Protein AF-A0A0F9FTG6-F1 (afdb_monomer_lite)

Radius of gyration: 19.84 Å; chains: 1; bounding box: 46×42×41 Å

Sequence (106 aa):
MAYKGSAREAARRREQFAKLNERADVFEAQKLCRACGAEAELDHKWCWDHLRYFRQYQRDRRARLKRAALCVECGKRPPDKDNQHCAKCRRRTQVRYRERRKQQGK

Structure (mmCIF, N/CA/C/O backbone):
data_AF-A0A0F9FTG6-F1
#
_entry.id   AF-A0A0F9FTG6-F1
#
loop_
_atom_site.group_PDB
_atom_site.id
_atom_site.type_symbol
_atom_site.label_atom_id
_atom_site.label_alt_id
_atom_site.label_comp_id
_atom_site.label_asym_id
_atom_site.label_entity_id
_atom_site.label_seq_id
_atom_site.pdbx_PDB_ins_code
_atom_site.Cartn_x
_atom_site.Cartn_y
_atom_site.Cartn_z
_atom_site.occupancy
_atom_site.B_iso_or_equiv
_atom_site.auth_seq_id
_atom_site.auth_comp_id
_atom_site.auth_asym_id
_atom_site.auth_atom_id
_atom_site.pdbx_PDB_model_num
ATOM 1 N N . MET A 1 1 ? 16.548 -20.758 16.424 1.00 45.25 1 MET A N 1
ATOM 2 C CA . MET A 1 1 ? 17.144 -21.503 15.293 1.00 45.25 1 MET A CA 1
ATOM 3 C C . MET A 1 1 ? 17.548 -20.509 14.208 1.00 45.25 1 MET A C 1
ATOM 5 O O . MET A 1 1 ? 16.670 -19.909 13.603 1.00 45.25 1 MET A O 1
ATOM 9 N N . ALA A 1 2 ? 18.846 -20.248 14.026 1.00 48.66 2 ALA A N 1
ATOM 10 C CA . ALA A 1 2 ? 19.344 -19.334 12.995 1.00 48.66 2 ALA A CA 1
ATOM 11 C C . ALA A 1 2 ? 19.593 -20.120 11.699 1.00 48.66 2 ALA A C 1
ATOM 13 O O . ALA A 1 2 ? 20.409 -21.039 11.688 1.00 48.66 2 ALA A O 1
ATOM 14 N N . TYR A 1 3 ? 18.878 -19.781 10.625 1.00 48.72 3 TYR A N 1
ATOM 15 C CA . TYR A 1 3 ? 19.092 -20.358 9.297 1.00 48.72 3 TYR A CA 1
ATOM 16 C C . TYR A 1 3 ? 20.473 -19.914 8.787 1.00 48.72 3 TYR A C 1
ATOM 18 O O . TYR A 1 3 ? 20.636 -18.801 8.288 1.00 48.72 3 TYR A O 1
ATOM 26 N N . LYS A 1 4 ? 21.490 -20.766 8.950 1.00 57.00 4 LYS A N 1
ATOM 27 C CA . LYS A 1 4 ? 22.821 -20.581 8.357 1.00 57.00 4 LYS A CA 1
ATOM 28 C C . LYS A 1 4 ? 22.753 -20.971 6.879 1.00 57.00 4 LYS A C 1
ATOM 30 O O . LYS A 1 4 ? 23.225 -22.033 6.495 1.00 57.00 4 LYS A O 1
ATOM 35 N N . GLY A 1 5 ? 22.119 -20.131 6.061 1.00 64.31 5 GLY A N 1
ATOM 36 C CA . GLY A 1 5 ? 22.270 -20.237 4.610 1.00 64.31 5 GLY A CA 1
ATOM 37 C C . GLY A 1 5 ? 23.751 -20.102 4.262 1.00 64.31 5 GLY A C 1
ATOM 38 O O . GLY A 1 5 ? 24.438 -19.231 4.799 1.00 64.31 5 GLY A O 1
ATOM 39 N N . SER A 1 6 ? 24.263 -20.988 3.415 1.00 81.12 6 SER A N 1
ATOM 40 C CA . SER A 1 6 ? 25.674 -20.980 3.028 1.00 81.12 6 SER A CA 1
ATOM 41 C C . SER A 1 6 ? 26.032 -19.677 2.298 1.00 81.12 6 SER A C 1
ATOM 43 O O . SER A 1 6 ? 25.199 -19.083 1.607 1.00 81.12 6 SER A O 1
ATOM 45 N N . ALA A 1 7 ? 27.290 -19.231 2.389 1.00 81.19 7 ALA A N 1
ATOM 46 C CA . ALA A 1 7 ? 27.760 -18.033 1.677 1.00 81.19 7 ALA A CA 1
ATOM 47 C C . ALA A 1 7 ? 27.469 -18.096 0.159 1.00 81.19 7 ALA A C 1
ATOM 49 O O . ALA A 1 7 ? 27.147 -17.084 -0.464 1.00 81.19 7 ALA A O 1
ATOM 50 N N . ARG A 1 8 ? 27.486 -19.306 -0.420 1.00 81.25 8 ARG A N 1
ATOM 51 C CA . ARG A 1 8 ? 27.133 -19.571 -1.824 1.00 81.25 8 ARG A CA 1
ATOM 52 C C . ARG A 1 8 ? 25.649 -19.331 -2.130 1.00 81.25 8 ARG A C 1
ATOM 54 O O . ARG A 1 8 ? 25.319 -18.843 -3.207 1.00 81.25 8 ARG A O 1
ATOM 61 N N . GLU A 1 9 ? 24.735 -19.647 -1.215 1.00 80.44 9 GLU A N 1
ATOM 62 C CA . GLU A 1 9 ? 23.301 -19.359 -1.386 1.00 80.44 9 GLU A CA 1
ATOM 63 C C . GLU A 1 9 ? 22.993 -17.866 -1.266 1.00 80.44 9 GLU A C 1
ATOM 65 O O . GLU A 1 9 ? 22.176 -17.344 -2.026 1.00 80.44 9 GLU A O 1
ATOM 70 N N . ALA A 1 10 ? 23.679 -17.160 -0.362 1.00 81.06 10 ALA A N 1
ATOM 71 C CA . ALA A 1 10 ? 23.573 -15.708 -0.266 1.00 81.06 10 ALA A CA 1
ATOM 72 C C . ALA A 1 10 ? 24.067 -15.016 -1.551 1.00 81.06 10 ALA A C 1
ATOM 74 O O . ALA A 1 10 ? 23.397 -14.106 -2.041 1.00 81.06 10 ALA A O 1
ATOM 75 N N . ALA A 1 11 ? 25.186 -15.474 -2.127 1.00 85.12 11 ALA A N 1
ATOM 76 C CA . ALA A 1 11 ? 25.708 -14.964 -3.397 1.00 85.12 11 ALA A CA 1
ATOM 77 C C . ALA A 1 11 ? 24.733 -15.204 -4.565 1.00 85.12 11 ALA A C 1
ATOM 79 O O . ALA A 1 11 ? 24.380 -14.256 -5.263 1.00 85.12 11 ALA A O 1
ATOM 80 N N . ARG A 1 12 ? 24.203 -16.430 -4.709 1.00 86.31 12 ARG A N 1
ATOM 81 C CA . ARG A 1 12 ? 23.201 -16.755 -5.745 1.00 86.31 12 ARG A CA 1
ATOM 82 C C . ARG A 1 12 ? 21.931 -15.915 -5.620 1.00 86.31 12 ARG A C 1
ATOM 84 O O . ARG A 1 12 ? 21.411 -15.440 -6.624 1.00 86.31 12 ARG A O 1
ATOM 91 N N . ARG A 1 13 ? 21.447 -15.679 -4.395 1.00 78.75 13 ARG A N 1
ATOM 92 C CA . ARG A 1 13 ? 20.305 -14.781 -4.163 1.00 78.75 13 ARG A CA 1
ATOM 93 C C . ARG A 1 13 ? 20.611 -13.352 -4.601 1.00 78.75 13 ARG A C 1
ATOM 95 O O . ARG A 1 13 ? 19.778 -12.755 -5.270 1.00 78.75 13 ARG A O 1
ATOM 102 N N . ARG A 1 14 ? 21.784 -12.807 -4.261 1.00 79.50 14 ARG A N 1
ATOM 103 C CA . ARG A 1 14 ? 22.184 -11.451 -4.685 1.00 79.50 14 ARG A CA 1
ATOM 104 C C . ARG A 1 14 ? 22.224 -11.321 -6.207 1.00 79.50 14 ARG A C 1
ATOM 106 O O . ARG A 1 14 ? 21.688 -10.352 -6.728 1.00 79.50 14 ARG A O 1
ATOM 113 N N . GLU A 1 15 ? 22.782 -12.309 -6.900 1.00 84.94 15 GLU A N 1
ATOM 114 C CA . GLU A 1 15 ? 22.830 -12.328 -8.367 1.00 84.94 15 GLU A CA 1
ATOM 115 C C . GLU A 1 15 ? 21.424 -12.405 -8.990 1.00 84.94 15 GLU A C 1
ATOM 117 O O . GLU A 1 15 ? 21.106 -11.651 -9.907 1.00 84.94 15 GLU A O 1
ATOM 122 N N . GLN A 1 16 ? 20.541 -13.261 -8.460 1.00 77.00 16 GLN A N 1
ATOM 123 C CA . GLN A 1 16 ? 19.146 -13.332 -8.911 1.00 77.00 16 GLN A CA 1
ATOM 124 C C . GLN A 1 16 ? 18.394 -12.015 -8.681 1.00 77.00 16 GLN A C 1
ATOM 126 O O . GLN A 1 16 ? 17.657 -11.570 -9.559 1.00 77.00 16 GLN A O 1
ATOM 131 N N . PHE A 1 17 ? 18.593 -11.371 -7.528 1.00 66.31 17 PHE A N 1
ATOM 132 C CA . PHE A 1 17 ? 18.007 -10.060 -7.251 1.00 66.31 17 PHE A CA 1
ATOM 133 C C . PHE A 1 17 ? 18.552 -8.970 -8.182 1.00 66.31 17 PHE A C 1
ATOM 135 O O . PHE A 1 17 ? 17.768 -8.139 -8.631 1.00 66.31 17 PHE A O 1
ATOM 142 N N . ALA A 1 18 ? 19.846 -8.990 -8.518 1.00 73.94 18 ALA A N 1
ATOM 143 C CA . ALA A 1 18 ? 20.440 -8.046 -9.465 1.00 73.94 18 ALA A CA 1
ATOM 144 C C . ALA A 1 18 ? 19.794 -8.159 -10.857 1.00 73.94 18 ALA A C 1
ATOM 146 O O . ALA A 1 18 ? 19.309 -7.160 -11.376 1.00 73.94 18 ALA A O 1
ATOM 147 N N . LYS A 1 19 ? 19.648 -9.380 -11.394 1.00 77.62 19 LYS A N 1
ATOM 148 C CA . LYS A 1 19 ? 18.985 -9.624 -12.694 1.00 77.62 19 LYS A CA 1
ATOM 149 C C . LYS A 1 19 ? 17.514 -9.191 -12.716 1.00 77.62 19 LYS A C 1
ATOM 151 O O . LYS A 1 19 ? 16.989 -8.771 -13.746 1.00 77.62 19 LYS A O 1
ATOM 156 N N . LEU A 1 20 ? 16.815 -9.309 -11.583 1.00 69.31 20 LEU A N 1
ATOM 157 C CA . LEU A 1 20 ? 15.437 -8.823 -11.449 1.00 69.31 20 LEU A CA 1
ATOM 158 C C . LEU A 1 20 ? 15.364 -7.290 -11.369 1.00 69.31 20 LEU A C 1
ATOM 160 O O . LEU A 1 20 ? 14.421 -6.713 -11.910 1.00 69.31 20 LEU A O 1
ATOM 164 N N . ASN A 1 21 ? 16.340 -6.640 -10.729 1.00 70.81 21 ASN A N 1
ATOM 165 C CA . ASN A 1 21 ? 16.431 -5.179 -10.678 1.00 70.81 21 ASN A CA 1
ATOM 166 C C . ASN A 1 21 ? 16.782 -4.579 -12.043 1.00 70.81 21 ASN A C 1
ATOM 168 O O . ASN A 1 21 ? 16.094 -3.656 -12.459 1.00 70.81 21 ASN A O 1
ATOM 172 N N . GLU A 1 22 ? 17.737 -5.156 -12.780 1.00 71.25 22 GLU A N 1
ATOM 173 C CA . GLU A 1 22 ? 18.071 -4.711 -14.145 1.00 71.25 22 GLU A CA 1
ATOM 174 C C . GLU A 1 22 ? 16.831 -4.704 -15.049 1.00 71.25 22 GLU A C 1
ATOM 176 O O . GLU A 1 22 ? 16.598 -3.767 -15.807 1.00 71.25 22 GLU A O 1
ATOM 181 N N . ARG A 1 23 ? 15.960 -5.714 -14.919 1.00 66.50 23 ARG A N 1
ATOM 182 C CA . ARG A 1 23 ? 14.674 -5.738 -15.628 1.00 66.50 23 ARG A CA 1
ATOM 183 C C . ARG A 1 23 ? 13.717 -4.649 -15.157 1.00 66.50 23 ARG A C 1
ATOM 185 O O . ARG A 1 23 ? 13.009 -4.088 -15.984 1.00 66.50 23 ARG A O 1
ATOM 192 N N . ALA A 1 24 ? 13.661 -4.358 -13.858 1.00 66.50 24 ALA A N 1
ATOM 193 C CA . ALA A 1 24 ? 12.792 -3.313 -13.321 1.00 66.50 24 ALA A CA 1
ATOM 194 C C . ALA A 1 24 ? 13.179 -1.917 -13.837 1.00 66.50 24 ALA A C 1
ATOM 196 O O . ALA A 1 24 ? 12.281 -1.115 -14.099 1.00 66.50 24 ALA A O 1
ATOM 197 N N . ASP A 1 25 ? 14.475 -1.674 -14.039 1.00 73.75 25 ASP A N 1
ATOM 198 C CA . ASP A 1 25 ? 14.996 -0.426 -14.598 1.00 73.75 25 ASP A CA 1
ATOM 199 C C . ASP A 1 25 ? 14.591 -0.253 -16.070 1.00 73.75 25 ASP A C 1
ATOM 201 O O . ASP A 1 25 ? 14.269 0.856 -16.487 1.00 73.75 25 ASP A O 1
ATOM 205 N N . VAL A 1 26 ? 14.480 -1.347 -16.838 1.00 76.38 26 VAL A N 1
ATOM 206 C CA . VAL A 1 26 ? 13.956 -1.311 -18.218 1.00 76.38 26 VAL A CA 1
ATOM 207 C C . VAL A 1 26 ? 12.499 -0.843 -18.252 1.00 76.38 26 VAL A C 1
ATOM 209 O O . VAL A 1 26 ? 12.160 0.015 -19.062 1.00 76.38 26 VAL A O 1
ATOM 212 N N . PHE A 1 27 ? 11.636 -1.339 -17.357 1.00 75.75 27 PHE A N 1
ATOM 213 C CA . PHE A 1 27 ? 10.235 -0.890 -17.301 1.00 75.75 27 PHE A CA 1
ATOM 214 C C . PHE A 1 27 ? 10.114 0.579 -16.882 1.00 75.75 27 PHE A C 1
ATOM 216 O O . PHE A 1 27 ? 9.240 1.285 -17.377 1.00 75.75 27 PHE A O 1
ATOM 223 N N . GLU A 1 28 ? 10.970 1.044 -15.970 1.00 77.31 28 GLU A N 1
ATOM 224 C CA . GLU A 1 28 ? 10.956 2.433 -15.501 1.00 77.31 28 GLU A CA 1
ATOM 225 C C . GLU A 1 28 ? 11.489 3.389 -16.580 1.00 77.31 28 GLU A C 1
ATOM 227 O O . GLU A 1 28 ? 10.864 4.412 -16.853 1.00 77.31 28 GLU A O 1
ATOM 232 N N . ALA A 1 29 ? 12.564 3.004 -17.276 1.00 83.69 29 ALA A N 1
ATOM 233 C CA . ALA A 1 29 ? 13.125 3.755 -18.396 1.00 83.69 29 ALA A CA 1
ATOM 234 C C . ALA A 1 29 ? 12.176 3.817 -19.604 1.00 83.69 29 ALA A C 1
ATOM 236 O O . ALA A 1 29 ? 12.040 4.865 -20.231 1.00 83.69 29 ALA A O 1
ATOM 237 N N . GLN A 1 30 ? 11.493 2.712 -19.917 1.00 86.69 30 GLN A N 1
ATOM 238 C CA . GLN A 1 30 ? 10.558 2.627 -21.045 1.00 86.69 30 GLN A CA 1
ATOM 239 C C . GLN A 1 30 ? 9.140 3.097 -20.696 1.00 86.69 30 GLN A C 1
ATOM 241 O O . GLN A 1 30 ? 8.259 3.027 -21.548 1.00 86.69 30 GLN A O 1
ATOM 246 N N . LYS A 1 31 ? 8.904 3.562 -19.459 1.00 90.50 31 LYS A N 1
ATOM 247 C CA . LYS A 1 31 ? 7.577 3.947 -18.954 1.00 90.50 31 LYS A CA 1
ATOM 248 C C . LYS A 1 31 ? 6.531 2.867 -19.239 1.00 90.50 31 LYS A C 1
ATOM 250 O O . LYS A 1 31 ? 5.470 3.145 -19.780 1.00 90.50 31 LYS A O 1
ATOM 255 N N . LEU A 1 32 ? 6.831 1.622 -18.880 1.00 91.25 32 LEU A N 1
ATOM 256 C CA . LEU A 1 32 ? 5.936 0.485 -19.075 1.00 91.25 32 LEU A CA 1
ATOM 257 C C . LEU A 1 32 ? 5.350 0.001 -17.746 1.00 91.25 32 LEU A C 1
ATOM 259 O O . LEU A 1 32 ? 5.992 -0.032 -16.694 1.00 91.25 32 LEU A O 1
ATOM 263 N N . CYS A 1 33 ? 4.094 -0.421 -17.796 1.00 92.94 33 CYS A N 1
ATOM 264 C CA . CYS A 1 33 ? 3.358 -0.972 -16.679 1.00 92.94 33 CYS A CA 1
ATOM 265 C C . CYS A 1 33 ? 3.988 -2.291 -16.237 1.00 92.94 33 CYS A C 1
ATOM 267 O O . CYS A 1 33 ? 4.057 -3.250 -17.002 1.00 92.94 33 CYS A O 1
ATOM 269 N N . ARG A 1 34 ? 4.335 -2.393 -14.950 1.00 88.75 34 ARG A N 1
ATOM 270 C CA . ARG A 1 34 ? 4.952 -3.606 -14.384 1.00 88.75 34 ARG A CA 1
ATOM 271 C C . ARG A 1 34 ? 4.047 -4.848 -14.387 1.00 88.75 34 ARG A C 1
ATOM 273 O O . ARG A 1 34 ? 4.535 -5.941 -14.127 1.00 88.75 34 ARG A O 1
ATOM 280 N N . ALA A 1 35 ? 2.743 -4.683 -14.614 1.00 89.19 35 ALA A N 1
ATOM 281 C CA . ALA A 1 35 ? 1.769 -5.777 -14.601 1.00 89.19 35 ALA A CA 1
ATOM 282 C C . ALA A 1 35 ? 1.564 -6.398 -15.982 1.00 89.19 35 ALA A C 1
ATOM 284 O O . ALA A 1 35 ? 1.531 -7.616 -16.110 1.00 89.19 35 ALA A O 1
ATOM 285 N N . CYS A 1 36 ? 1.389 -5.548 -16.995 1.00 93.00 36 CYS A N 1
ATOM 286 C CA . CYS A 1 36 ? 0.961 -5.967 -18.327 1.00 93.00 36 CYS A CA 1
ATOM 287 C C . CYS A 1 36 ? 1.876 -5.494 -19.459 1.00 93.00 36 CYS A C 1
ATOM 289 O O . CYS A 1 36 ? 1.635 -5.863 -20.600 1.00 93.00 36 CYS A O 1
ATOM 291 N N . GLY A 1 37 ? 2.888 -4.669 -19.178 1.00 90.50 37 GLY A N 1
ATOM 292 C CA . GLY A 1 37 ? 3.804 -4.140 -20.191 1.00 90.50 37 GLY A CA 1
ATOM 293 C C . GLY A 1 37 ? 3.230 -3.038 -21.089 1.00 90.50 37 GLY A C 1
ATOM 294 O O . GLY A 1 37 ? 3.949 -2.566 -21.956 1.00 90.50 37 GLY A O 1
ATOM 295 N N . ALA A 1 38 ? 1.978 -2.608 -20.895 1.00 93.31 38 ALA A N 1
ATOM 296 C CA . ALA A 1 38 ? 1.411 -1.448 -21.595 1.00 93.31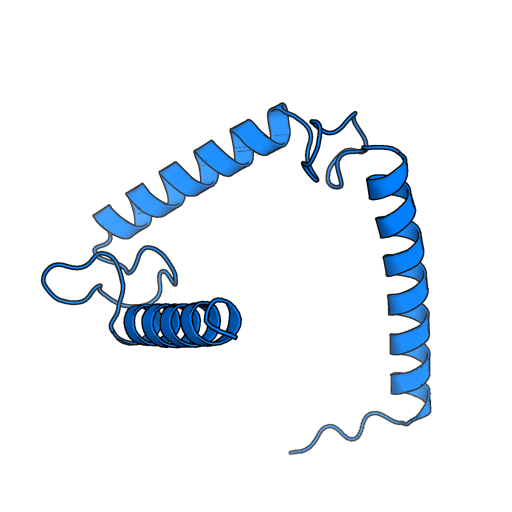 38 ALA A CA 1
ATOM 297 C C . ALA A 1 38 ? 2.069 -0.134 -21.141 1.00 93.31 38 ALA A C 1
ATOM 299 O O . ALA A 1 38 ? 2.686 -0.104 -20.081 1.00 93.31 38 ALA A O 1
ATOM 300 N N . GLU A 1 39 ? 1.888 0.960 -21.879 1.00 93.50 39 GLU A N 1
ATOM 301 C CA . GLU A 1 39 ? 2.413 2.274 -21.487 1.00 93.50 39 GLU A CA 1
ATOM 302 C C . GLU A 1 39 ? 1.889 2.696 -20.100 1.00 93.50 39 GLU A C 1
ATOM 304 O O . GLU A 1 39 ? 0.700 2.586 -19.777 1.00 93.50 39 GLU A O 1
ATOM 309 N N . ALA A 1 40 ? 2.810 3.095 -19.231 1.00 93.62 40 ALA A N 1
ATOM 310 C CA . ALA A 1 40 ? 2.535 3.587 -17.896 1.00 93.62 40 ALA A CA 1
ATOM 311 C C . ALA A 1 40 ? 2.309 5.097 -17.928 1.00 93.62 40 ALA A C 1
ATOM 313 O O . ALA A 1 40 ? 2.929 5.827 -18.698 1.00 93.62 40 ALA A O 1
ATOM 314 N N . GLU A 1 41 ? 1.443 5.562 -17.033 1.00 89.69 41 GLU A N 1
ATOM 315 C CA . GLU A 1 41 ? 1.213 6.991 -16.854 1.00 89.69 41 GLU A CA 1
ATOM 316 C C . GLU A 1 41 ? 2.503 7.676 -16.362 1.00 89.69 41 GLU A C 1
ATOM 318 O O . GLU A 1 41 ? 3.286 7.070 -15.621 1.00 89.69 41 GLU A O 1
ATOM 323 N N . LEU A 1 42 ? 2.717 8.939 -16.749 1.00 81.94 42 LEU A N 1
ATOM 324 C CA . LEU A 1 42 ? 3.877 9.727 -16.325 1.00 81.94 42 LEU A CA 1
ATOM 325 C C . LEU A 1 42 ? 4.020 9.674 -14.788 1.00 81.94 42 LEU A C 1
ATOM 327 O O . LEU A 1 42 ? 3.050 9.886 -14.063 1.00 81.94 42 LEU A O 1
ATOM 331 N N . ASP A 1 43 ? 5.215 9.333 -14.299 1.00 85.69 43 ASP A N 1
ATOM 332 C CA . ASP A 1 43 ? 5.541 9.163 -12.870 1.00 85.69 43 ASP A CA 1
ATOM 333 C C . ASP A 1 43 ? 4.819 8.014 -12.137 1.00 85.69 43 ASP A C 1
ATOM 335 O O . ASP A 1 43 ? 4.853 7.901 -10.903 1.00 8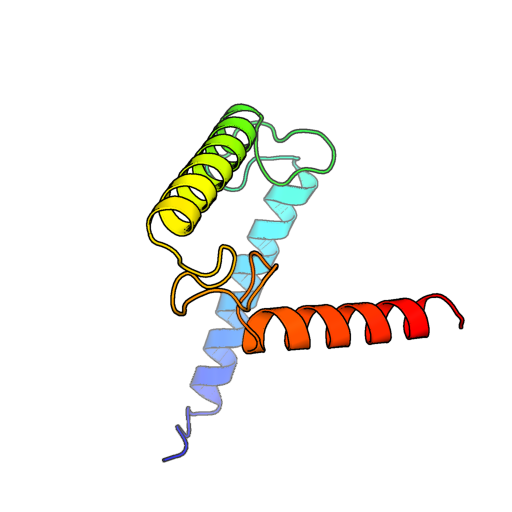5.69 43 ASP A O 1
ATOM 339 N N . HIS A 1 44 ? 4.193 7.100 -12.876 1.00 86.88 44 HIS A N 1
ATOM 340 C CA . HIS A 1 44 ? 3.547 5.922 -12.319 1.00 86.88 44 HIS A CA 1
ATOM 341 C C . HIS A 1 44 ? 4.160 4.618 -12.835 1.00 86.88 44 HIS A C 1
ATOM 343 O O . HIS A 1 44 ? 4.677 4.506 -13.935 1.00 86.88 44 HIS A O 1
ATOM 349 N N . LYS A 1 45 ? 4.070 3.572 -12.005 1.00 90.50 45 LYS A N 1
ATOM 350 C CA . LYS A 1 45 ? 4.580 2.220 -12.322 1.00 90.50 45 L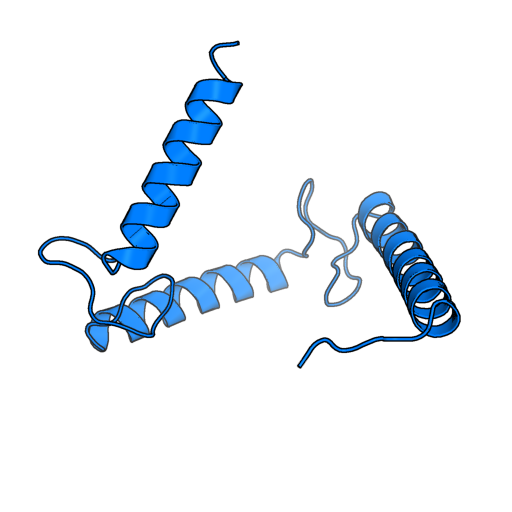YS A CA 1
ATOM 351 C C . LYS A 1 45 ? 3.559 1.339 -13.055 1.00 90.50 45 LYS A C 1
ATOM 353 O O . LYS A 1 45 ? 3.803 0.151 -13.279 1.00 90.50 45 LYS A O 1
ATOM 358 N N . TRP A 1 46 ? 2.378 1.885 -13.336 1.00 92.81 46 TRP A N 1
ATOM 359 C CA . TRP A 1 46 ? 1.205 1.151 -13.802 1.00 92.81 46 TRP A CA 1
ATOM 360 C C . TRP A 1 46 ? 0.475 1.957 -14.876 1.00 92.81 46 TRP A C 1
ATOM 362 O O . TRP A 1 46 ? 0.463 3.185 -14.810 1.00 92.81 46 TRP A O 1
ATOM 372 N N . CYS A 1 47 ? -0.165 1.266 -15.821 1.00 95.56 47 CYS A N 1
ATOM 373 C CA . CYS A 1 47 ? -1.064 1.900 -16.782 1.00 95.56 47 CYS A CA 1
ATOM 374 C C . CYS A 1 47 ? -2.374 2.344 -16.109 1.00 95.56 47 CYS A C 1
ATOM 376 O O . CYS A 1 47 ? -2.691 1.927 -14.985 1.00 95.56 47 CYS A O 1
ATOM 378 N N . TRP A 1 48 ? -3.156 3.162 -16.813 1.00 95.75 48 TRP A N 1
ATOM 379 C CA . TRP A 1 48 ? -4.397 3.755 -16.304 1.00 95.75 48 TRP A CA 1
ATOM 380 C C . TRP A 1 48 ? -5.411 2.719 -15.806 1.00 95.75 48 TRP A C 1
ATOM 382 O O . TRP A 1 48 ? -5.995 2.885 -14.732 1.00 95.75 48 TRP A O 1
ATOM 392 N N . ASP A 1 49 ? -5.577 1.617 -16.538 1.00 95.81 49 ASP A N 1
ATOM 393 C CA . ASP A 1 49 ? -6.526 0.559 -16.181 1.00 95.81 49 ASP A CA 1
ATOM 394 C C . ASP A 1 49 ? -6.138 -0.134 -14.881 1.00 95.81 49 ASP A C 1
ATOM 396 O O . ASP A 1 49 ? -6.962 -0.282 -13.974 1.00 95.81 49 ASP A O 1
ATOM 400 N N . HIS A 1 50 ? -4.858 -0.478 -14.735 1.00 96.69 50 HIS A N 1
ATOM 401 C CA . HIS A 1 50 ? -4.357 -1.051 -13.495 1.00 96.69 50 HIS A CA 1
ATOM 402 C C . HIS A 1 50 ? -4.454 -0.045 -12.346 1.00 96.69 50 HIS A C 1
ATOM 404 O O . HIS A 1 50 ? -4.890 -0.418 -11.258 1.00 96.69 50 HIS A O 1
ATOM 410 N N . LEU A 1 51 ? -4.137 1.238 -12.557 1.00 94.81 51 LEU A N 1
ATOM 411 C CA . LEU A 1 51 ? -4.317 2.272 -11.530 1.00 94.81 51 LEU A CA 1
ATOM 412 C C . LEU A 1 51 ? -5.779 2.388 -11.082 1.00 94.81 51 LEU A C 1
ATOM 414 O O . LEU A 1 51 ? -6.048 2.420 -9.875 1.00 94.81 51 LEU A O 1
ATOM 418 N N . ARG A 1 52 ? -6.727 2.425 -12.026 1.00 96.44 52 ARG A N 1
ATOM 419 C CA . ARG A 1 52 ? -8.171 2.452 -11.747 1.00 96.44 52 ARG A CA 1
ATOM 420 C C . ARG A 1 52 ? -8.579 1.212 -10.953 1.00 96.44 52 ARG A C 1
ATOM 422 O O . ARG A 1 52 ? -9.208 1.351 -9.902 1.00 96.44 52 ARG A O 1
ATOM 429 N N . TYR A 1 53 ? -8.154 0.033 -11.398 1.00 96.88 53 TYR A N 1
ATOM 430 C CA . TYR A 1 53 ? -8.413 -1.233 -10.721 1.00 96.88 53 TYR A CA 1
ATOM 431 C C . TYR A 1 53 ? -7.864 -1.246 -9.286 1.00 96.88 53 TYR A C 1
ATOM 433 O O . TYR A 1 53 ? -8.605 -1.532 -8.347 1.00 96.88 53 TYR A O 1
ATOM 441 N N . PHE A 1 54 ? -6.603 -0.854 -9.066 1.00 95.12 54 PHE A N 1
ATOM 442 C CA . PHE A 1 54 ? -6.014 -0.803 -7.723 1.00 95.12 54 PHE A CA 1
ATOM 443 C C . PHE A 1 54 ? -6.727 0.190 -6.810 1.00 95.12 54 PHE A C 1
ATOM 445 O O . PHE A 1 54 ? -6.945 -0.112 -5.635 1.00 95.12 54 PHE A O 1
ATOM 452 N N . ARG A 1 55 ? -7.104 1.369 -7.319 1.00 96.19 55 ARG A N 1
ATOM 453 C CA . ARG A 1 55 ? -7.867 2.360 -6.545 1.00 96.19 55 ARG A CA 1
ATOM 454 C C . ARG A 1 55 ? -9.223 1.796 -6.122 1.00 96.19 55 ARG A C 1
ATOM 456 O O . ARG A 1 55 ? -9.577 1.916 -4.947 1.00 96.19 55 ARG A O 1
ATOM 463 N N . GLN A 1 56 ? -9.935 1.150 -7.045 1.00 98.00 56 GLN A N 1
ATOM 464 C CA . GLN A 1 56 ? -11.217 0.508 -6.768 1.00 98.00 56 GLN A CA 1
ATOM 465 C C . GLN A 1 56 ? -11.058 -0.618 -5.737 1.00 98.00 56 GLN A C 1
ATOM 467 O O . GLN A 1 56 ? -11.683 -0.580 -4.679 1.00 98.00 56 GLN A O 1
ATOM 472 N N . TYR A 1 57 ? -10.112 -1.532 -5.957 1.00 97.50 57 TYR A N 1
ATOM 473 C CA . TYR A 1 57 ? -9.797 -2.613 -5.025 1.00 97.50 57 TYR A CA 1
ATOM 474 C C . TYR A 1 57 ? -9.455 -2.102 -3.615 1.00 97.50 57 TYR A C 1
ATOM 476 O O . TYR A 1 57 ? -9.929 -2.642 -2.615 1.00 97.50 57 TYR A O 1
ATOM 484 N N . GLN A 1 58 ? -8.657 -1.033 -3.497 1.00 97.00 58 GLN A N 1
ATOM 485 C CA . GLN A 1 58 ? -8.326 -0.434 -2.200 1.00 97.00 58 GLN A CA 1
ATOM 486 C C . GLN A 1 58 ? -9.553 0.173 -1.511 1.00 97.00 58 GLN A C 1
ATOM 488 O O . GLN A 1 58 ? -9.692 0.038 -0.291 1.00 97.00 58 GLN A O 1
ATOM 493 N N . ARG A 1 59 ? -10.446 0.825 -2.266 1.00 98.00 59 ARG A N 1
ATOM 494 C CA . ARG A 1 59 ? -11.712 1.361 -1.748 1.00 98.00 59 ARG A CA 1
ATOM 495 C C . ARG A 1 59 ? -12.598 0.233 -1.219 1.00 98.00 59 ARG A C 1
ATOM 497 O O . ARG A 1 59 ? -13.010 0.295 -0.059 1.00 98.00 59 ARG A O 1
ATOM 504 N N . ASP A 1 60 ? -12.802 -0.815 -2.009 1.00 98.19 60 ASP A N 1
ATOM 505 C CA . ASP A 1 60 ? -13.653 -1.952 -1.645 1.00 98.19 60 ASP A CA 1
ATOM 506 C C . ASP A 1 60 ? -13.084 -2.716 -0.450 1.00 98.19 60 ASP A C 1
ATOM 508 O O . ASP A 1 60 ? -13.795 -3.017 0.514 1.00 98.19 60 ASP A O 1
ATOM 512 N N . ARG A 1 61 ? -11.764 -2.935 -0.433 1.00 97.88 61 ARG A N 1
ATOM 513 C CA . ARG A 1 61 ? -11.066 -3.526 0.713 1.00 97.88 61 ARG A CA 1
ATOM 514 C C . ARG A 1 61 ? -11.286 -2.707 1.984 1.00 97.88 61 ARG A C 1
ATOM 516 O O . ARG A 1 61 ? -11.588 -3.292 3.023 1.00 97.88 61 ARG A O 1
ATOM 523 N N . ARG A 1 62 ? -11.138 -1.378 1.932 1.00 98.12 62 ARG A N 1
ATOM 524 C CA . ARG A 1 62 ? -11.363 -0.501 3.098 1.00 98.12 62 ARG A CA 1
ATOM 525 C C . ARG A 1 62 ? -12.814 -0.544 3.563 1.00 98.12 62 ARG A C 1
ATOM 527 O O . ARG A 1 62 ? -13.046 -0.655 4.764 1.00 98.12 62 ARG A O 1
ATOM 534 N N . ALA A 1 63 ? -13.771 -0.497 2.637 1.00 98.06 63 ALA A N 1
ATOM 535 C CA . ALA A 1 63 ? -15.194 -0.579 2.954 1.00 98.06 63 ALA A CA 1
ATOM 536 C C . ALA A 1 63 ? -15.537 -1.904 3.651 1.00 98.06 63 ALA A C 1
ATOM 538 O O . ALA A 1 63 ? -16.164 -1.894 4.710 1.00 98.06 63 ALA A O 1
ATOM 539 N N . ARG A 1 64 ? -15.048 -3.031 3.118 1.00 98.50 64 ARG A N 1
ATOM 540 C CA . ARG A 1 64 ? -15.217 -4.361 3.721 1.00 98.50 64 ARG A CA 1
ATOM 541 C C . ARG A 1 64 ? -14.642 -4.424 5.135 1.00 98.50 64 ARG A C 1
ATOM 543 O O . ARG A 1 64 ? -15.323 -4.877 6.047 1.00 98.50 64 ARG A O 1
ATOM 550 N N . LEU A 1 65 ? -13.413 -3.942 5.330 1.00 98.25 65 LEU A N 1
ATOM 551 C CA . LEU A 1 65 ? -12.774 -3.941 6.650 1.00 98.25 65 LEU A CA 1
ATOM 552 C C . LEU A 1 65 ? -13.517 -3.047 7.650 1.00 98.25 65 LEU A C 1
ATOM 554 O O . LEU A 1 65 ? -13.696 -3.450 8.794 1.00 98.25 65 LEU A O 1
ATOM 558 N N . LYS A 1 66 ? -14.006 -1.879 7.214 1.00 97.31 66 LYS A N 1
ATOM 559 C CA . LYS A 1 66 ? -14.804 -0.981 8.059 1.00 97.31 66 LYS A CA 1
ATOM 560 C C . LYS A 1 66 ? -16.110 -1.643 8.506 1.00 97.31 66 LYS A C 1
ATOM 562 O O . LYS A 1 66 ? -16.427 -1.586 9.688 1.00 97.31 66 LYS A O 1
ATOM 567 N N . ARG A 1 67 ? -16.835 -2.298 7.588 1.00 98.12 67 ARG A N 1
ATOM 568 C CA . ARG A 1 67 ? -18.066 -3.049 7.912 1.00 98.12 67 ARG A CA 1
ATOM 569 C C . ARG A 1 67 ? -17.801 -4.203 8.881 1.00 98.12 67 ARG A C 1
ATOM 571 O O . ARG A 1 67 ? -18.618 -4.453 9.751 1.00 98.12 67 ARG A O 1
ATOM 578 N N . ALA A 1 68 ? -16.645 -4.852 8.767 1.00 97.94 68 ALA A N 1
ATOM 579 C CA . ALA A 1 68 ? -16.217 -5.909 9.681 1.00 97.94 68 ALA A CA 1
ATOM 580 C C . ALA A 1 68 ? -15.671 -5.392 11.030 1.00 97.94 68 ALA A C 1
ATOM 582 O O . ALA A 1 68 ? -15.145 -6.186 11.803 1.00 97.94 68 ALA A O 1
ATOM 583 N N . ALA A 1 69 ? -15.729 -4.080 11.300 1.00 97.81 69 ALA A N 1
ATOM 584 C CA . ALA A 1 69 ? -15.117 -3.448 12.471 1.00 97.81 69 ALA A CA 1
ATOM 585 C C . ALA A 1 69 ? -13.627 -3.814 12.647 1.00 97.81 69 ALA A C 1
ATOM 587 O O . ALA A 1 69 ? -13.139 -4.006 13.758 1.00 97.81 69 ALA A O 1
ATOM 588 N N . LEU A 1 70 ? -12.883 -3.899 11.538 1.00 98.44 70 LEU A N 1
ATOM 589 C CA . LEU A 1 70 ? -11.452 -4.199 11.510 1.00 98.44 70 LEU A CA 1
ATOM 590 C C . LEU A 1 70 ? -10.634 -2.983 11.068 1.00 98.44 70 LEU A C 1
ATOM 592 O O . LEU A 1 70 ? -11.065 -2.139 10.283 1.00 98.44 70 LEU A O 1
ATOM 596 N N . CYS A 1 71 ? -9.391 -2.924 11.540 1.00 98.50 71 CYS A N 1
ATOM 597 C CA . CYS A 1 71 ? -8.413 -1.917 11.156 1.00 98.50 71 CYS A CA 1
ATOM 598 C C . CYS A 1 71 ? -8.214 -1.888 9.632 1.00 98.50 71 CYS A C 1
ATOM 600 O O . CYS A 1 71 ? -7.826 -2.892 9.036 1.00 98.50 71 CYS A O 1
ATOM 602 N N . VAL A 1 72 ? -8.376 -0.714 9.013 1.00 97.94 72 VAL A N 1
ATOM 603 C CA . VAL A 1 72 ? -8.340 -0.563 7.542 1.00 97.94 72 VAL A CA 1
ATOM 604 C C . VAL A 1 72 ? -6.959 -0.814 6.919 1.00 97.94 72 VAL A C 1
ATOM 606 O O . VAL A 1 72 ? -6.847 -1.160 5.741 1.00 97.94 72 VAL A O 1
ATOM 609 N N . GLU A 1 73 ? -5.891 -0.678 7.707 1.00 97.19 73 GLU A N 1
ATOM 610 C CA . GLU A 1 73 ? -4.521 -0.922 7.256 1.00 97.19 73 GLU A CA 1
ATOM 611 C C . GLU A 1 73 ? -4.190 -2.419 7.319 1.00 97.19 73 GLU A C 1
ATOM 613 O O . GLU A 1 73 ? -3.985 -3.061 6.285 1.00 97.19 73 GLU A O 1
ATOM 618 N N . CYS A 1 74 ? -4.181 -3.006 8.521 1.00 97.81 74 CYS A N 1
ATOM 619 C CA . CYS A 1 74 ? -3.736 -4.388 8.699 1.00 97.81 74 CYS A CA 1
ATOM 620 C C . CYS A 1 74 ? -4.835 -5.437 8.499 1.00 97.81 74 CYS A C 1
ATOM 622 O O . CYS A 1 74 ? -4.499 -6.568 8.168 1.00 97.81 74 CYS A O 1
ATOM 624 N N . GLY A 1 75 ? -6.109 -5.095 8.713 1.00 98.00 75 GLY A N 1
ATOM 625 C CA . GLY A 1 75 ? -7.248 -6.013 8.616 1.00 98.00 75 GLY A CA 1
ATOM 626 C C . GLY A 1 75 ? -7.278 -7.140 9.654 1.00 98.00 75 GLY A C 1
ATOM 627 O O . GLY A 1 75 ? -7.998 -8.106 9.453 1.00 98.00 75 GLY A O 1
ATOM 628 N N . LYS A 1 76 ? -6.478 -7.064 10.728 1.00 98.12 76 LYS A N 1
ATOM 629 C CA . LYS A 1 76 ? -6.296 -8.171 11.696 1.00 98.12 76 LYS A CA 1
ATOM 630 C C . LYS A 1 76 ? -6.929 -7.944 13.068 1.00 98.12 76 LYS A C 1
ATOM 632 O O . LYS A 1 76 ? -7.056 -8.885 13.834 1.00 98.12 76 LYS A O 1
ATOM 637 N N . ARG A 1 77 ? -7.187 -6.692 13.439 1.00 98.12 77 ARG A N 1
ATOM 638 C CA . ARG A 1 77 ? -7.594 -6.288 14.795 1.00 98.12 77 ARG A CA 1
ATOM 639 C C . ARG A 1 77 ? -8.672 -5.224 14.698 1.00 98.12 77 ARG A C 1
ATOM 641 O O . ARG A 1 77 ? -8.634 -4.484 13.708 1.00 98.12 77 ARG A O 1
ATOM 648 N N . PRO A 1 78 ? -9.543 -5.090 15.705 1.00 98.06 78 PRO A N 1
ATOM 649 C CA . PRO A 1 78 ? -10.455 -3.964 15.760 1.00 98.06 78 PRO A CA 1
ATOM 650 C C . PRO A 1 78 ? -9.683 -2.635 15.789 1.00 98.06 78 PRO A C 1
ATOM 652 O O . PRO A 1 78 ? -8.529 -2.590 16.244 1.00 98.06 78 PRO A O 1
ATOM 655 N N . PRO A 1 79 ? -10.256 -1.564 15.226 1.00 98.12 79 PRO A N 1
ATOM 656 C CA . PRO A 1 79 ? -9.691 -0.233 15.354 1.00 98.12 79 PRO A CA 1
ATOM 657 C C . PRO A 1 79 ? -9.813 0.280 16.799 1.00 98.12 79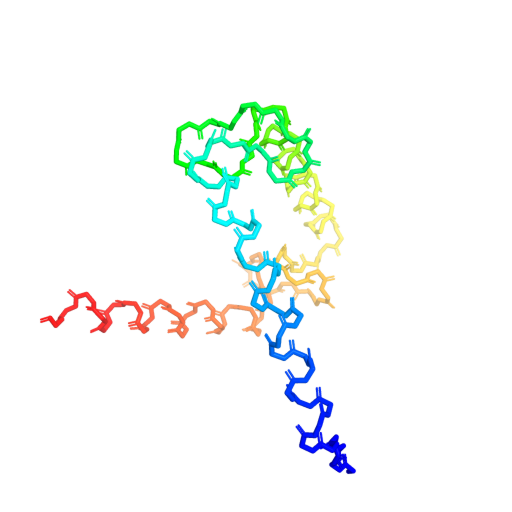 PRO A C 1
ATOM 659 O O . PRO A 1 79 ? -10.658 -0.184 17.559 1.00 98.12 79 PRO A O 1
ATOM 662 N N . ASP A 1 80 ? -8.969 1.244 17.175 1.00 96.44 80 ASP A N 1
ATOM 663 C CA . ASP A 1 80 ? -9.125 1.935 18.462 1.00 96.44 80 ASP A CA 1
ATOM 664 C C . ASP A 1 80 ? -10.393 2.807 18.446 1.00 96.44 80 ASP A C 1
ATOM 666 O O . ASP A 1 80 ? -10.827 3.247 17.376 1.00 96.44 80 ASP A O 1
ATOM 670 N N . LYS A 1 81 ? -10.943 3.114 19.632 1.00 91.81 81 LYS A N 1
ATOM 671 C CA . LYS A 1 81 ? -12.056 4.064 19.791 1.00 91.81 81 LYS A CA 1
ATOM 672 C C . LYS A 1 81 ? -11.723 5.362 19.030 1.00 91.81 81 LYS A C 1
ATOM 674 O O . LYS A 1 81 ? -10.595 5.862 19.103 1.00 91.81 81 LYS A O 1
ATOM 679 N N . ASP A 1 82 ? -12.662 5.812 18.201 1.00 92.75 82 ASP A N 1
ATOM 680 C CA . ASP A 1 82 ? -12.572 7.024 17.369 1.00 92.75 82 ASP A CA 1
ATOM 681 C C . ASP A 1 82 ? -11.530 6.996 16.234 1.00 92.75 82 ASP A C 1
ATOM 683 O O . ASP A 1 82 ? -11.199 8.024 15.646 1.00 92.75 82 ASP A O 1
ATOM 687 N N . ASN A 1 83 ? -10.995 5.823 15.884 1.00 95.12 83 ASN A N 1
ATOM 688 C CA . ASN A 1 83 ? -10.002 5.681 14.820 1.00 95.12 83 ASN A CA 1
ATOM 689 C C . ASN A 1 83 ? -10.408 4.621 13.784 1.00 95.12 83 ASN A C 1
ATOM 691 O O . ASN A 1 83 ? -11.251 3.768 14.021 1.00 95.12 83 ASN A O 1
ATOM 695 N N . GLN A 1 84 ? -9.771 4.649 12.607 1.00 97.12 84 GLN A N 1
ATOM 696 C CA . GLN A 1 84 ? -9.877 3.573 11.598 1.00 97.12 84 GLN A CA 1
ATOM 697 C C . GLN A 1 84 ? -8.717 2.563 11.690 1.00 97.12 84 GLN A C 1
ATOM 699 O O . GLN A 1 84 ? -8.684 1.542 10.995 1.00 97.12 84 GLN A O 1
ATOM 704 N N . HIS A 1 85 ? -7.733 2.848 12.544 1.00 97.88 85 HIS A N 1
ATOM 705 C CA . HIS A 1 85 ? -6.526 2.053 12.728 1.00 97.88 85 HIS A CA 1
ATOM 706 C C . HIS A 1 85 ? -6.505 1.421 14.121 1.00 97.88 85 HIS A C 1
ATOM 708 O O . HIS A 1 85 ? -6.953 2.033 15.085 1.00 97.88 85 HIS A O 1
ATOM 714 N N . CYS A 1 86 ? -5.934 0.221 14.241 1.00 98.19 86 CYS A N 1
ATOM 715 C CA . CYS A 1 86 ? -5.624 -0.356 15.550 1.00 98.19 86 CYS A CA 1
ATOM 716 C C . CYS A 1 86 ? -4.415 0.354 16.182 1.00 98.19 86 CYS A C 1
ATOM 718 O O . CYS A 1 86 ? -3.547 0.856 15.455 1.00 98.19 86 CYS A O 1
ATOM 720 N N . ALA A 1 87 ? -4.285 0.290 17.510 1.00 97.81 87 ALA A N 1
ATOM 721 C CA . ALA A 1 87 ? -3.180 0.888 18.267 1.00 97.81 87 ALA A CA 1
ATOM 722 C C . ALA A 1 87 ? -1.786 0.636 17.664 1.00 97.81 87 ALA A C 1
ATOM 724 O O . ALA A 1 87 ? -0.964 1.550 17.554 1.00 97.81 87 ALA A O 1
ATOM 725 N N . LYS A 1 88 ? -1.514 -0.596 17.205 1.00 97.94 88 LYS A N 1
ATOM 726 C CA . LYS A 1 88 ? -0.218 -0.971 16.605 1.00 97.94 88 LYS A CA 1
ATOM 727 C C . LYS A 1 88 ? 0.057 -0.227 15.295 1.00 97.94 88 LYS A C 1
ATOM 729 O O . LYS A 1 88 ? 1.180 0.213 15.054 1.00 97.94 88 LYS A O 1
ATOM 734 N N . CYS A 1 89 ? -0.944 -0.136 14.426 1.00 98.06 89 CYS A N 1
ATOM 735 C CA . CYS A 1 89 ? -0.849 0.586 13.159 1.00 98.06 89 CYS A CA 1
ATOM 736 C C . CYS A 1 89 ? -0.736 2.093 13.396 1.00 98.06 89 CYS A C 1
ATOM 738 O O . CYS A 1 89 ? 0.176 2.727 12.870 1.00 98.06 89 CYS A O 1
ATOM 740 N N . ARG A 1 90 ? -1.552 2.640 14.304 1.00 96.75 90 ARG A N 1
ATOM 741 C CA . ARG A 1 90 ? -1.496 4.051 14.700 1.00 96.75 90 ARG A CA 1
ATOM 742 C C . ARG A 1 90 ? -0.111 4.452 15.216 1.00 96.75 90 ARG A C 1
ATOM 744 O O . ARG A 1 90 ? 0.467 5.416 14.717 1.00 96.75 90 ARG A O 1
ATOM 751 N N . ARG A 1 91 ? 0.468 3.678 16.146 1.00 97.06 91 ARG A N 1
ATOM 752 C CA . ARG A 1 91 ? 1.824 3.922 16.677 1.00 97.06 91 ARG A CA 1
ATOM 753 C C . A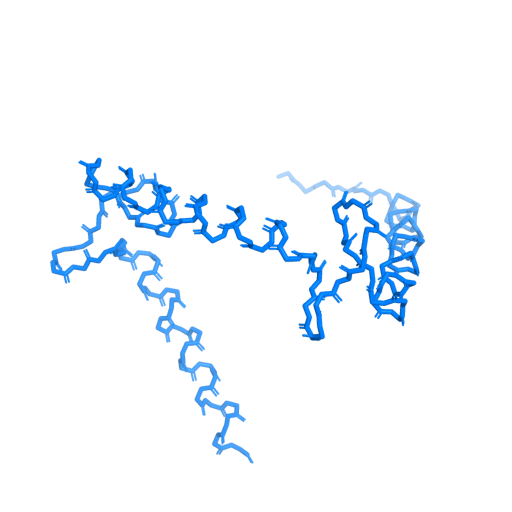RG A 1 91 ? 2.877 3.923 15.568 1.00 97.06 91 ARG A C 1
ATOM 755 O O . ARG A 1 91 ? 3.748 4.785 15.553 1.00 97.06 91 ARG A O 1
ATOM 762 N N . ARG A 1 92 ? 2.785 2.992 14.614 1.00 97.25 92 ARG A N 1
ATOM 763 C CA . ARG A 1 92 ? 3.713 2.911 13.474 1.00 97.25 92 ARG A CA 1
ATOM 764 C C . ARG A 1 92 ? 3.657 4.163 12.601 1.00 97.25 92 ARG A C 1
ATOM 766 O O . ARG A 1 92 ? 4.702 4.693 12.235 1.00 97.25 92 ARG A O 1
ATOM 773 N N . THR A 1 93 ? 2.455 4.646 12.299 1.00 95.00 93 THR A N 1
ATOM 774 C CA . THR A 1 93 ? 2.257 5.881 11.529 1.00 95.00 93 THR A CA 1
ATOM 775 C C . THR A 1 93 ? 2.822 7.092 12.266 1.00 95.00 93 THR A C 1
ATOM 777 O O . THR A 1 93 ? 3.506 7.907 11.652 1.00 95.00 93 THR A O 1
ATOM 780 N N . GLN A 1 94 ? 2.624 7.177 13.585 1.00 96.12 94 GLN A N 1
ATOM 781 C CA . GLN A 1 94 ? 3.203 8.242 14.410 1.00 96.12 94 GLN A CA 1
ATOM 782 C C . GLN A 1 94 ? 4.737 8.229 14.395 1.00 96.12 94 GLN A C 1
ATOM 784 O O . GLN A 1 94 ? 5.342 9.289 14.250 1.00 96.12 94 GLN A O 1
ATOM 789 N N . VAL A 1 95 ? 5.370 7.053 14.508 1.00 97.31 95 VAL A N 1
ATOM 790 C CA . VAL A 1 95 ? 6.837 6.930 14.418 1.00 97.31 95 VAL A CA 1
ATOM 791 C C . VAL A 1 95 ? 7.335 7.438 13.063 1.00 97.31 95 VAL A C 1
ATOM 793 O O . VAL A 1 95 ? 8.144 8.361 13.031 1.00 97.31 95 VAL A O 1
ATOM 796 N N . ARG A 1 96 ? 6.763 6.944 11.956 1.00 96.25 96 ARG A N 1
ATOM 797 C CA . ARG A 1 96 ? 7.132 7.383 10.596 1.00 96.25 96 ARG A CA 1
ATOM 798 C C . ARG A 1 96 ? 6.930 8.883 10.378 1.00 96.25 96 ARG A C 1
ATOM 800 O O . ARG A 1 96 ? 7.713 9.526 9.687 1.00 96.25 96 ARG A O 1
ATOM 807 N N . TYR A 1 97 ? 5.859 9.452 10.929 1.00 95.62 97 TYR A N 1
ATOM 808 C CA . TYR A 1 97 ? 5.601 10.889 10.849 1.00 95.62 97 TYR A CA 1
ATOM 809 C C . TYR A 1 97 ? 6.682 11.699 11.577 1.00 95.62 97 TYR A C 1
ATOM 811 O O . TYR A 1 97 ? 7.205 12.663 11.021 1.00 95.62 97 TYR A O 1
ATOM 819 N N . ARG A 1 98 ? 7.065 11.277 12.789 1.00 96.50 98 ARG A N 1
ATOM 820 C CA . ARG A 1 98 ? 8.145 11.911 13.561 1.00 96.50 98 ARG A CA 1
ATOM 821 C C . ARG A 1 98 ? 9.490 11.812 12.844 1.00 96.50 98 ARG A C 1
ATOM 823 O O . ARG A 1 98 ? 10.209 12.803 12.790 1.00 96.50 98 ARG A O 1
ATOM 830 N N . GLU A 1 99 ? 9.818 10.650 12.286 1.00 96.44 99 GLU A N 1
ATOM 831 C CA . GLU A 1 99 ? 11.048 10.442 11.508 1.00 96.44 99 GLU A CA 1
ATOM 832 C C . GLU A 1 99 ? 11.106 11.363 10.288 1.00 96.44 99 GLU A C 1
ATOM 834 O O . GLU A 1 99 ? 12.100 12.058 10.094 1.00 96.44 99 GLU A O 1
ATOM 839 N N . ARG A 1 100 ? 10.014 11.453 9.521 1.00 95.94 100 ARG A N 1
ATOM 840 C CA . ARG A 1 100 ? 9.931 12.343 8.355 1.00 95.94 100 ARG A CA 1
ATOM 841 C C . ARG A 1 100 ? 10.086 13.816 8.728 1.00 95.94 100 ARG A C 1
ATOM 843 O O . ARG A 1 100 ? 10.836 14.522 8.068 1.00 95.94 100 ARG A O 1
ATOM 850 N N . ARG A 1 101 ? 9.442 14.278 9.809 1.00 95.69 101 ARG A N 1
ATOM 851 C CA . ARG A 1 101 ? 9.620 15.661 10.293 1.00 95.69 101 ARG A CA 1
ATOM 852 C C . ARG A 1 101 ? 11.065 15.956 10.694 1.00 95.69 101 ARG A C 1
ATOM 854 O O . ARG A 1 101 ? 11.549 17.042 10.411 1.00 95.69 101 ARG A O 1
ATOM 861 N N . LYS A 1 102 ? 11.760 15.001 11.321 1.00 96.19 102 LYS A N 1
ATOM 862 C CA . LYS A 1 102 ? 13.184 15.150 11.666 1.00 96.19 102 LYS A CA 1
ATOM 863 C C . LYS A 1 102 ? 14.086 15.247 10.433 1.00 96.19 102 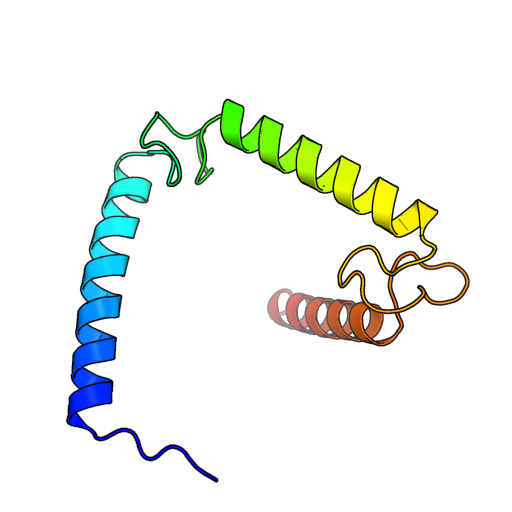LYS A C 1
ATOM 865 O O . LYS A 1 102 ? 15.108 15.911 10.508 1.00 96.19 102 LYS A O 1
ATOM 870 N N . GLN A 1 103 ? 13.728 14.580 9.335 1.00 95.00 103 GLN A N 1
ATOM 871 C CA . GLN A 1 103 ? 14.474 14.648 8.073 1.00 95.00 103 GLN A CA 1
ATOM 872 C C . GLN A 1 103 ? 14.243 15.963 7.317 1.00 95.00 103 GLN A C 1
ATOM 874 O O . GLN A 1 103 ? 15.125 16.384 6.590 1.00 95.00 103 GLN A O 1
ATOM 879 N N . GLN A 1 104 ? 13.080 16.600 7.486 1.00 92.69 104 GLN A N 1
ATOM 880 C CA . GLN A 1 104 ? 12.720 17.848 6.796 1.00 92.69 104 GLN A CA 1
ATOM 881 C C . GLN A 1 104 ? 13.163 19.125 7.527 1.00 92.69 104 GLN A C 1
ATOM 883 O O . GLN A 1 104 ? 13.123 20.197 6.941 1.00 92.69 104 GLN A O 1
ATOM 888 N N . GLY A 1 105 ? 13.507 19.030 8.815 1.00 87.44 105 GLY A N 1
ATOM 889 C CA . GLY A 1 105 ? 13.979 20.157 9.631 1.00 87.44 105 GLY A CA 1
ATOM 890 C C . GLY A 1 105 ? 15.498 20.204 9.816 1.00 87.44 105 GLY A C 1
ATOM 891 O O . GLY A 1 105 ? 15.960 20.850 10.752 1.00 87.44 105 GLY A O 1
ATOM 892 N N . LYS A 1 106 ? 16.243 19.458 8.998 1.00 54.94 106 LYS A N 1
ATOM 893 C CA . LYS A 1 106 ? 17.702 19.512 8.866 1.00 54.94 106 LYS A CA 1
ATOM 894 C C . LYS A 1 106 ? 18.031 20.082 7.499 1.00 54.94 106 LYS A C 1
ATOM 896 O O . LYS A 1 106 ? 19.063 20.773 7.420 1.00 54.94 106 LYS A O 1
#

Foldseek 3Di:
DDPCDDPVNVVVVVVVVVVVVVVLVVCVVQCAAPPPRHHHDVPDNHHPVVVVVVVVVLVVQQVVLVVVQHQSVPSPHHPDVPDSHNPVVVVVVVVVVVVVVVVVVD

pLDDT: mean 88.68, std 12.36, range [45.25, 98.5]

Organism: NCBI:txid412755

Secondary structure (DSSP, 8-state):
------HHHHHHHHHHHHHHHHHHHHHHHTTB-TTT-SBPPTT-SS-HHHHHHHHHHHHHHHHHHHHTT--TTTSSSPPPTT-SS-HHHHHHHHHHHHHHHHHHT-